Protein AF-A0A1G8DLW3-F1 (afdb_monomer)

Foldseek 3Di:
DDPPPPPDPDDQDPVRVVVVLVQQLVAWDWFFKQFPPRDTDIDTDRSCQQQAQAAPPPRDRQDPDPQQWDFGTHTPPRGTGIHGPVVVVVVD

Organism: NCBI:txid200378

Secondary structure (DSSP, 8-state):
-------------HHHHHHHHHHHHH-EEEEEEEETTS-EEEEEEEHHHHTTSSBTTT-----S-TTTEEEEEEETTTEEEEEEHHHHHTT-

Solvent-accessible surface area (backbone atoms only — not comparable to full-atom values): 545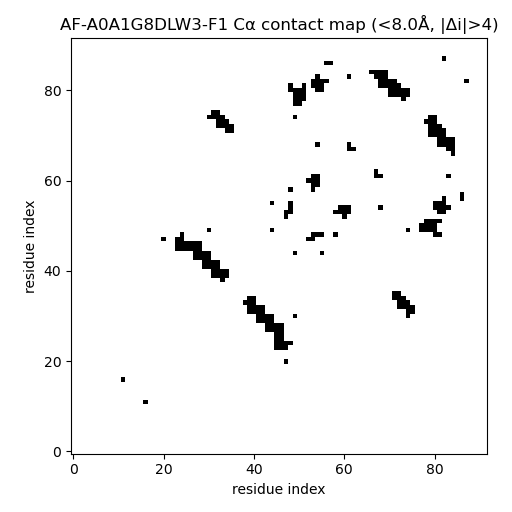7 Å² total; per-residue (Å²): 135,87,82,79,79,78,80,73,83,70,80,76,48,73,66,56,54,50,52,54,50,53,52,26,61,68,43,68,49,83,43,63,31,36,32,83,87,74,49,79,44,80,44,82,36,30,47,26,25,48,63,43,57,16,20,70,81,78,64,42,69,64,67,96,46,79,81,44,43,42,78,54,29,37,28,87,99,65,37,45,28,24,36,33,48,76,70,53,64,73,75,110

Nearest PDB structures (foldseek):
  3jc2-assembly1_1  TM=3.299E-01  e=1.208E+00  Canis lupus familiaris

Radius of gyration: 17.31 Å; Cα contacts (8 Å, |Δi|>4): 134; chains: 1; bounding box: 32×56×46 Å

Mean predicted aligned error: 8.84 Å

Sequence (92 aa):
MHRVSARTWGASSRQDRFASLVDRMQAVDTYTVMVDGGELVTLELTQAQAEGFECLTCKRLCGNGLSAFKPVGFIPNTGMVFRCVGCLAVAA

pLDDT: mean 82.07, std 16.07, range [37.94, 96.5]

Structure (mmCIF, N/CA/C/O backbone):
data_AF-A0A1G8DLW3-F1
#
_entry.id   AF-A0A1G8DLW3-F1
#
loop_
_atom_site.group_PDB
_atom_site.id
_atom_site.type_symbol
_atom_site.label_atom_id
_atom_site.label_alt_id
_atom_site.label_comp_id
_atom_site.label_asym_id
_atom_site.label_entity_id
_atom_site.label_seq_id
_atom_site.pdbx_PDB_ins_code
_atom_site.Cartn_x
_atom_site.Cartn_y
_atom_site.Cartn_z
_atom_site.occupancy
_atom_site.B_iso_or_equiv
_atom_site.auth_seq_id
_atom_site.auth_comp_id
_atom_site.auth_asym_id
_atom_site.auth_atom_id
_atom_site.pdbx_PDB_model_num
ATOM 1 N N . MET A 1 1 ? 7.322 37.639 -34.715 1.00 39.72 1 MET A N 1
ATOM 2 C CA . MET A 1 1 ? 7.668 36.203 -34.831 1.00 39.72 1 MET A CA 1
ATOM 3 C C . MET A 1 1 ? 7.543 35.567 -33.450 1.00 39.72 1 MET A C 1
ATOM 5 O O . MET A 1 1 ? 8.442 35.719 -32.634 1.00 39.72 1 MET A O 1
ATOM 9 N N . HIS A 1 2 ? 6.400 34.948 -33.144 1.00 37.94 2 HIS A N 1
ATOM 10 C CA . HIS A 1 2 ? 6.161 34.306 -31.847 1.00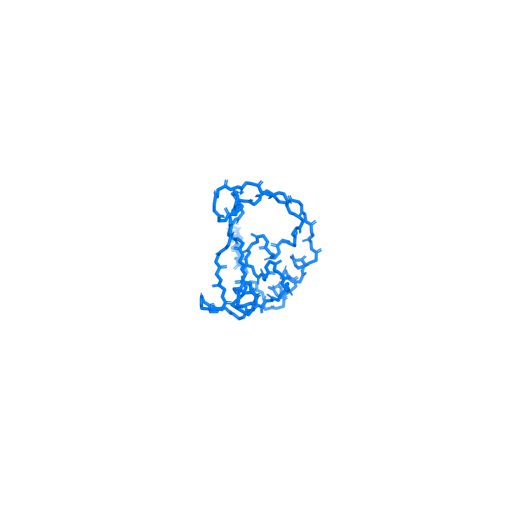 37.94 2 HIS A CA 1
ATOM 11 C C . HIS A 1 2 ? 6.790 32.909 -31.841 1.00 37.94 2 HIS A C 1
ATOM 13 O O . HIS A 1 2 ? 6.371 32.038 -32.599 1.00 37.94 2 HIS A O 1
ATOM 19 N N . ARG A 1 3 ? 7.813 32.692 -31.006 1.00 47.44 3 ARG A N 1
ATOM 20 C CA . ARG A 1 3 ? 8.351 31.352 -30.746 1.00 47.44 3 ARG A CA 1
ATOM 21 C C . ARG A 1 3 ? 7.375 30.614 -29.834 1.00 47.44 3 ARG A C 1
ATOM 23 O O . ARG A 1 3 ? 7.330 30.864 -28.634 1.00 47.44 3 ARG A O 1
ATOM 30 N N . VAL A 1 4 ? 6.584 29.721 -30.419 1.00 51.47 4 VAL A N 1
ATOM 31 C CA . VAL A 1 4 ? 5.806 28.727 -29.677 1.00 51.47 4 VAL A CA 1
ATOM 32 C C . VAL A 1 4 ? 6.811 27.740 -29.087 1.00 51.47 4 VAL A C 1
ATOM 34 O O . VAL A 1 4 ? 7.405 26.944 -29.809 1.00 51.47 4 VAL A O 1
ATOM 37 N N . SER A 1 5 ? 7.062 27.843 -27.781 1.00 50.53 5 SER A N 1
ATOM 38 C CA . SER A 1 5 ? 7.903 26.885 -27.064 1.00 50.53 5 SER A CA 1
ATOM 39 C C . SER A 1 5 ? 7.109 25.588 -26.926 1.00 50.53 5 SER A C 1
ATOM 41 O O . SER A 1 5 ? 6.191 25.492 -26.108 1.00 50.53 5 SER A O 1
ATOM 43 N N . ALA A 1 6 ? 7.402 24.618 -27.792 1.00 53.00 6 ALA A N 1
ATOM 44 C CA . ALA A 1 6 ? 6.827 23.286 -27.720 1.00 53.00 6 ALA A CA 1
ATOM 45 C C . ALA A 1 6 ? 7.283 22.648 -26.402 1.00 53.00 6 ALA A C 1
ATOM 47 O O . ALA A 1 6 ? 8.446 22.278 -26.253 1.00 53.00 6 ALA A O 1
ATOM 48 N N . ARG A 1 7 ? 6.379 22.553 -25.419 1.00 48.44 7 ARG A N 1
ATOM 49 C CA . ARG A 1 7 ? 6.622 21.760 -24.211 1.00 48.44 7 ARG A CA 1
ATOM 50 C C . ARG A 1 7 ? 6.665 20.302 -24.646 1.00 48.44 7 ARG A C 1
ATOM 52 O O . ARG A 1 7 ? 5.627 19.673 -24.833 1.00 48.44 7 ARG A O 1
ATOM 59 N N . THR A 1 8 ? 7.864 19.778 -24.852 1.00 54.06 8 THR A N 1
ATOM 60 C CA . THR A 1 8 ? 8.088 18.341 -24.938 1.00 54.06 8 THR A CA 1
ATOM 61 C C . THR A 1 8 ? 7.719 17.755 -23.582 1.00 54.06 8 THR A C 1
ATOM 63 O O . THR A 1 8 ? 8.439 17.945 -22.602 1.00 54.06 8 THR A O 1
ATOM 66 N N . TRP A 1 9 ? 6.575 17.080 -23.511 1.00 52.34 9 TRP A N 1
ATOM 67 C CA . TRP A 1 9 ? 6.241 16.201 -22.398 1.00 52.34 9 TRP A CA 1
ATOM 68 C C . TRP A 1 9 ? 7.241 15.044 -22.455 1.00 52.34 9 TRP A C 1
ATOM 70 O O . TRP A 1 9 ? 7.089 14.113 -23.242 1.00 52.34 9 TRP A O 1
ATOM 80 N N . GLY A 1 10 ? 8.351 15.191 -21.732 1.00 53.19 10 GLY A N 1
ATOM 81 C CA . GLY A 1 10 ? 9.454 14.241 -21.750 1.00 53.19 10 GLY A CA 1
ATOM 82 C C . GLY A 1 10 ? 8.984 12.884 -21.246 1.00 53.19 10 GLY A C 1
ATOM 83 O O . GLY A 1 10 ? 8.458 12.773 -20.139 1.00 53.19 10 GLY A O 1
ATOM 84 N N . ALA A 1 11 ? 9.175 11.842 -22.052 1.00 64.62 11 ALA A N 1
ATOM 85 C CA . ALA A 1 11 ? 9.067 10.480 -21.565 1.00 64.62 11 ALA A CA 1
ATOM 86 C C . ALA A 1 11 ? 10.092 10.296 -20.432 1.00 64.62 11 ALA A C 1
ATOM 88 O O . ALA A 1 11 ? 11.294 10.375 -20.670 1.00 64.62 11 ALA A O 1
ATOM 89 N N . SER A 1 12 ? 9.612 10.082 -19.204 1.00 74.75 12 SER A N 1
ATOM 90 C CA . SER A 1 12 ? 10.462 9.783 -18.045 1.00 74.75 12 SER A CA 1
ATOM 91 C C . SER A 1 12 ? 11.341 8.566 -18.344 1.00 74.75 12 SER A C 1
ATOM 93 O O . SER A 1 12 ? 10.826 7.534 -18.807 1.00 74.75 12 SER A O 1
ATOM 95 N N . SER A 1 13 ? 12.651 8.701 -18.111 1.00 87.75 13 SER A N 1
ATOM 96 C CA . SER A 1 13 ? 13.617 7.635 -18.363 1.00 87.75 13 SER A CA 1
ATOM 97 C C . SER A 1 13 ? 13.386 6.456 -17.414 1.00 87.75 13 SER A C 1
ATOM 99 O O . SER A 1 13 ? 12.729 6.570 -16.377 1.00 87.75 13 SER A O 1
ATOM 101 N N . ARG A 1 14 ? 13.934 5.282 -17.748 1.00 86.12 14 ARG A N 1
ATOM 102 C CA . ARG A 1 14 ? 13.857 4.117 -16.853 1.00 86.12 14 ARG A CA 1
ATOM 103 C C . ARG A 1 14 ? 14.513 4.408 -15.499 1.00 86.12 14 ARG A C 1
ATOM 105 O O . ARG A 1 14 ? 13.996 3.943 -14.487 1.00 86.12 14 ARG A O 1
ATOM 112 N N . GLN A 1 15 ? 15.617 5.158 -15.489 1.00 87.50 15 GLN A N 1
ATOM 113 C CA . GLN A 1 15 ? 16.285 5.581 -14.261 1.00 87.50 15 GLN A CA 1
ATOM 114 C C . GLN A 1 15 ? 15.368 6.457 -13.402 1.00 87.50 15 GLN A C 1
ATOM 116 O O . GLN A 1 15 ? 15.230 6.178 -12.217 1.00 87.50 15 GLN A O 1
ATOM 121 N N . ASP A 1 16 ? 14.677 7.434 -13.996 1.00 88.38 16 ASP A N 1
ATOM 122 C CA . ASP A 1 16 ? 13.780 8.334 -13.254 1.00 88.38 16 ASP A CA 1
ATOM 123 C C . ASP A 1 16 ? 12.600 7.576 -12.634 1.00 88.38 16 ASP A C 1
ATOM 125 O O . ASP A 1 16 ? 12.235 7.808 -11.484 1.00 88.38 16 ASP A O 1
ATOM 129 N N . ARG A 1 17 ? 12.019 6.623 -13.376 1.00 86.38 17 ARG A N 1
ATOM 130 C CA . ARG A 1 17 ? 10.934 5.768 -12.863 1.00 86.38 17 ARG A CA 1
ATOM 131 C C . ARG A 1 17 ? 11.398 4.910 -11.696 1.00 86.38 17 ARG A C 1
ATOM 133 O O . ARG A 1 17 ? 10.655 4.720 -10.740 1.00 86.38 17 ARG A O 1
ATOM 140 N N . PHE A 1 18 ? 12.613 4.376 -11.791 1.00 86.38 18 PHE A N 1
ATOM 141 C CA . PHE A 1 18 ? 13.191 3.569 -10.728 1.00 86.38 18 PHE A CA 1
ATOM 142 C C . PHE A 1 18 ? 13.489 4.414 -9.487 1.00 86.38 18 PHE A C 1
ATOM 144 O O . PHE A 1 18 ? 13.100 4.019 -8.395 1.00 86.38 18 PHE A O 1
ATOM 151 N N . ALA A 1 19 ? 14.097 5.592 -9.655 1.00 90.31 19 ALA A N 1
ATOM 152 C CA . ALA A 1 19 ? 14.337 6.530 -8.560 1.00 90.31 19 ALA A CA 1
ATOM 153 C C . ALA A 1 19 ? 13.024 6.933 -7.872 1.00 90.31 19 ALA A C 1
ATOM 155 O O . ALA A 1 19 ? 12.908 6.814 -6.659 1.00 90.31 19 ALA A O 1
ATOM 156 N N . SER A 1 20 ? 11.993 7.279 -8.651 1.00 88.25 20 SER A N 1
ATOM 157 C CA . SER A 1 20 ? 10.673 7.609 -8.105 1.00 88.25 20 SER A CA 1
ATOM 158 C C . SER A 1 20 ? 10.036 6.450 -7.331 1.00 88.25 20 SER A C 1
ATOM 160 O O . SER A 1 20 ? 9.397 6.684 -6.308 1.00 88.25 20 SER A O 1
ATOM 162 N N . LEU A 1 21 ? 10.201 5.202 -7.784 1.00 87.69 21 LEU A N 1
ATOM 163 C CA . LEU A 1 21 ? 9.718 4.037 -7.041 1.00 87.69 21 LEU A CA 1
ATOM 164 C C . LEU A 1 21 ? 10.476 3.857 -5.722 1.00 87.69 21 LEU A C 1
ATOM 166 O O . LEU A 1 21 ? 9.848 3.599 -4.701 1.00 87.69 21 LEU A O 1
ATOM 170 N N . VAL A 1 22 ? 11.801 4.021 -5.732 1.00 90.69 22 VAL A N 1
ATOM 171 C CA . VAL A 1 22 ? 12.627 3.935 -4.520 1.00 90.69 22 VAL A CA 1
ATOM 172 C C . VAL A 1 22 ? 12.211 4.995 -3.500 1.00 90.69 22 VAL A C 1
ATOM 174 O O . VAL A 1 22 ? 12.026 4.651 -2.334 1.00 90.69 22 VAL A O 1
ATOM 177 N N . ASP A 1 23 ? 11.979 6.237 -3.929 1.00 93.06 23 ASP A N 1
ATOM 178 C CA . ASP A 1 23 ? 11.498 7.307 -3.045 1.00 93.06 23 ASP A CA 1
ATOM 179 C C . ASP A 1 23 ? 10.156 6.931 -2.392 1.00 93.06 23 ASP A C 1
ATOM 181 O O . ASP A 1 23 ? 9.987 7.055 -1.179 1.00 93.06 23 ASP A O 1
ATOM 185 N N . ARG A 1 24 ? 9.217 6.375 -3.171 1.00 90.94 24 ARG A N 1
ATOM 186 C CA . ARG A 1 24 ? 7.904 5.920 -2.672 1.00 90.94 24 ARG A CA 1
ATOM 187 C C . ARG A 1 24 ? 7.994 4.750 -1.691 1.00 90.94 24 ARG A C 1
ATOM 189 O O . ARG A 1 24 ? 7.136 4.622 -0.823 1.00 90.94 24 ARG A O 1
ATOM 196 N N . MET A 1 25 ? 8.998 3.884 -1.826 1.00 91.12 25 MET A N 1
ATOM 197 C CA . MET A 1 25 ? 9.239 2.783 -0.883 1.00 91.12 25 MET A CA 1
ATOM 198 C C . MET A 1 25 ? 9.813 3.277 0.455 1.00 91.12 25 MET A C 1
ATOM 200 O O . MET A 1 25 ? 9.720 2.573 1.458 1.00 91.12 25 MET A O 1
ATOM 204 N N . GLN A 1 26 ? 10.420 4.467 0.483 1.00 91.75 26 GLN A N 1
ATOM 205 C CA . GLN A 1 26 ? 11.022 5.058 1.684 1.00 91.75 26 GLN A CA 1
ATOM 206 C C . GLN A 1 26 ? 10.094 6.051 2.394 1.00 91.75 26 GLN A C 1
ATOM 208 O O . GLN A 1 26 ? 10.176 6.187 3.613 1.00 91.75 26 GLN A O 1
ATOM 213 N N . ALA A 1 27 ? 9.217 6.734 1.656 1.00 93.62 27 ALA A N 1
ATOM 214 C CA . ALA A 1 27 ? 8.232 7.649 2.219 1.00 93.62 27 ALA A CA 1
ATOM 215 C C . ALA A 1 27 ? 7.152 6.874 2.987 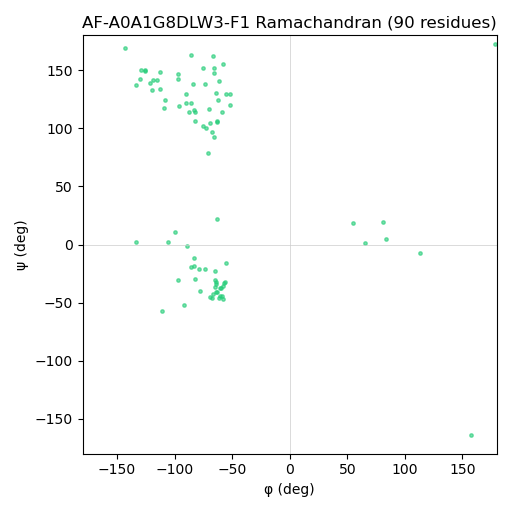1.00 93.62 27 ALA A C 1
ATOM 217 O O . ALA A 1 27 ? 6.419 6.097 2.379 1.00 93.62 27 ALA A O 1
ATOM 218 N N . VAL A 1 28 ? 7.053 7.087 4.304 1.00 94.81 28 VAL A N 1
ATOM 219 C CA . VAL A 1 28 ? 6.048 6.468 5.185 1.00 94.81 28 VAL A CA 1
ATOM 220 C C . VAL A 1 28 ? 5.098 7.540 5.706 1.00 94.81 28 VAL A C 1
ATOM 222 O O . VAL A 1 28 ? 5.554 8.588 6.158 1.00 94.81 28 VAL A O 1
ATOM 225 N N . ASP A 1 29 ? 3.798 7.263 5.656 1.00 96.00 29 ASP A N 1
ATOM 226 C CA . ASP A 1 29 ? 2.752 8.140 6.185 1.00 96.00 29 ASP A CA 1
ATOM 227 C C . ASP A 1 29 ? 1.617 7.311 6.815 1.00 96.00 29 ASP A C 1
ATOM 229 O O . ASP A 1 29 ? 1.559 6.083 6.687 1.00 96.00 29 ASP A O 1
ATOM 233 N N . THR A 1 30 ? 0.718 7.987 7.523 1.00 96.50 30 THR A N 1
ATOM 234 C CA . THR A 1 30 ? -0.460 7.398 8.154 1.00 96.50 30 THR A CA 1
ATOM 235 C C . THR A 1 30 ? -1.650 7.430 7.201 1.00 96.50 30 THR A C 1
ATOM 237 O O . THR A 1 30 ? -2.110 8.493 6.790 1.00 96.50 30 THR A O 1
ATOM 240 N N . TYR A 1 31 ? -2.213 6.260 6.909 1.00 95.38 31 TYR A N 1
ATOM 241 C CA . TYR A 1 31 ? -3.371 6.109 6.032 1.00 95.38 31 TYR A CA 1
ATOM 242 C C . TYR A 1 31 ? -4.550 5.488 6.774 1.00 95.38 31 TYR A C 1
ATOM 244 O O . TYR A 1 31 ? -4.393 4.557 7.561 1.00 95.38 31 TYR A O 1
ATOM 252 N N . THR A 1 32 ? -5.756 5.973 6.477 1.00 95.81 32 THR A N 1
ATOM 253 C CA . THR A 1 32 ? -6.996 5.283 6.851 1.00 95.81 32 THR A CA 1
ATOM 254 C C . THR A 1 32 ? -7.357 4.298 5.746 1.00 95.81 32 THR A C 1
ATOM 256 O O . THR A 1 32 ? -7.658 4.701 4.622 1.00 95.81 32 THR A O 1
ATOM 259 N N . VAL A 1 33 ? -7.317 3.009 6.066 1.00 95.31 33 VAL A N 1
ATOM 260 C CA . VAL A 1 33 ? -7.588 1.913 5.137 1.00 95.31 33 VAL A CA 1
ATOM 261 C C . VAL A 1 33 ? -8.928 1.286 5.484 1.00 95.31 33 VAL A C 1
ATOM 263 O O . VAL A 1 33 ? -9.130 0.822 6.602 1.00 95.31 33 VAL A O 1
ATOM 266 N N . MET A 1 34 ? -9.834 1.230 4.514 1.00 95.12 34 MET A N 1
ATOM 267 C CA . MET A 1 34 ? -11.029 0.401 4.600 1.00 95.12 34 MET A CA 1
ATOM 268 C C . MET A 1 34 ? -10.662 -1.026 4.205 1.00 95.12 34 MET A C 1
ATOM 270 O O . MET A 1 34 ? -10.406 -1.282 3.029 1.00 95.12 34 MET A O 1
ATOM 274 N N . VAL A 1 35 ? -10.585 -1.931 5.176 1.00 89.75 35 VAL A N 1
ATOM 275 C CA . VAL A 1 35 ? -10.248 -3.345 4.946 1.00 89.75 35 VAL A CA 1
ATOM 276 C C . VAL A 1 35 ? -11.491 -4.161 4.588 1.00 89.75 35 VAL A C 1
ATOM 278 O O . VAL A 1 35 ? -12.628 -3.720 4.794 1.00 89.75 35 VAL A O 1
ATOM 281 N N . ASP A 1 36 ? -11.281 -5.353 4.030 1.00 79.50 36 ASP A N 1
ATOM 282 C CA . ASP A 1 36 ? -12.363 -6.288 3.713 1.00 79.50 36 ASP A CA 1
ATOM 283 C C . ASP A 1 36 ? -13.256 -6.519 4.948 1.00 79.50 36 ASP A C 1
ATOM 285 O O . ASP A 1 36 ? -12.787 -6.956 5.997 1.00 79.50 36 ASP A O 1
ATOM 289 N N . GLY A 1 37 ? -14.547 -6.190 4.831 1.00 76.38 37 GLY A N 1
ATOM 290 C CA . GLY A 1 37 ? -15.495 -6.160 5.956 1.00 76.38 37 GLY A CA 1
ATOM 291 C C . GLY A 1 37 ? -16.006 -4.761 6.321 1.00 76.38 37 GLY A C 1
ATOM 292 O O . GLY A 1 37 ? -16.946 -4.649 7.102 1.00 76.38 37 GLY A O 1
ATOM 293 N N . GLY A 1 38 ? -15.450 -3.704 5.716 1.00 84.12 38 GLY A N 1
ATOM 294 C CA . GLY A 1 38 ? -15.925 -2.322 5.867 1.00 84.12 38 GLY A CA 1
ATOM 295 C C . GLY A 1 38 ? -15.395 -1.600 7.109 1.00 84.12 38 GLY A C 1
ATOM 296 O O . GLY A 1 38 ? -15.784 -0.464 7.369 1.00 84.12 38 GLY A O 1
ATOM 297 N N . GLU A 1 39 ? -14.502 -2.238 7.864 1.00 91.44 39 GLU A N 1
ATOM 298 C CA . GLU A 1 39 ? -13.812 -1.622 8.993 1.00 91.44 39 GLU A CA 1
ATOM 299 C C . GLU A 1 39 ? -12.752 -0.627 8.500 1.00 91.44 39 GLU A C 1
ATOM 301 O O . GLU A 1 39 ? -12.021 -0.897 7.544 1.00 91.44 39 GLU A O 1
ATOM 306 N N . LEU A 1 40 ? -12.666 0.529 9.162 1.00 93.62 40 LEU A N 1
ATOM 307 C CA . LEU A 1 40 ? -11.621 1.520 8.923 1.00 93.62 40 LEU A 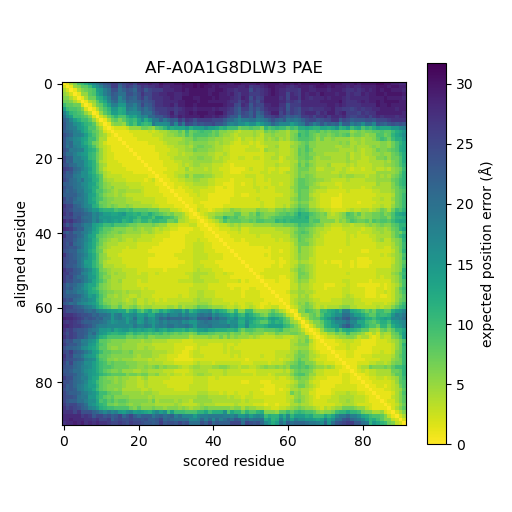CA 1
ATOM 308 C C . LEU A 1 40 ? -10.493 1.321 9.933 1.00 93.62 40 LEU A C 1
ATOM 310 O O . LEU A 1 40 ? -10.699 1.471 11.136 1.00 93.62 40 LEU A O 1
ATOM 314 N N . VAL A 1 41 ? -9.294 1.037 9.432 1.00 94.06 41 VAL A N 1
ATOM 315 C CA . VAL A 1 41 ? -8.090 0.833 10.239 1.00 94.06 41 VAL A CA 1
ATOM 316 C C . VAL A 1 41 ? -7.041 1.866 9.850 1.00 94.06 41 VAL A C 1
ATOM 318 O O . VAL A 1 41 ? -6.763 2.078 8.669 1.00 94.06 41 VAL A O 1
ATOM 321 N N . THR A 1 42 ? -6.435 2.501 10.847 1.00 95.19 42 THR A N 1
ATOM 322 C CA . THR A 1 42 ? -5.313 3.422 10.641 1.00 95.19 42 THR A CA 1
ATOM 323 C C . THR A 1 42 ? -4.006 2.638 10.610 1.00 95.19 42 THR A C 1
ATOM 325 O O . THR A 1 42 ? -3.688 1.942 11.574 1.00 95.19 42 THR A O 1
ATOM 328 N N . LEU A 1 43 ? -3.248 2.745 9.518 1.00 94.88 43 LEU A N 1
ATOM 329 C CA . LEU A 1 43 ? -1.989 2.027 9.308 1.00 94.88 43 LEU A CA 1
ATOM 330 C C . LEU A 1 43 ? -0.876 2.985 8.873 1.00 94.88 43 LEU A C 1
ATOM 332 O O . LEU A 1 43 ? -1.109 3.888 8.071 1.00 94.88 43 LEU A O 1
ATOM 336 N N . GLU A 1 44 ? 0.345 2.744 9.349 1.00 96.31 44 GLU A N 1
ATOM 337 C CA . GLU A 1 44 ? 1.553 3.362 8.796 1.00 96.31 44 GLU A CA 1
ATOM 338 C C . GLU A 1 44 ? 2.017 2.561 7.577 1.00 96.31 44 GLU A C 1
ATOM 340 O O . GLU A 1 44 ? 2.381 1.387 7.695 1.00 96.31 44 GLU A O 1
ATOM 345 N N . LEU A 1 45 ? 1.989 3.186 6.401 1.00 96.06 45 LEU A N 1
ATOM 346 C CA . LEU A 1 45 ? 2.302 2.542 5.127 1.00 96.06 45 LEU A CA 1
ATOM 347 C C . LEU A 1 45 ? 3.381 3.318 4.391 1.00 96.06 45 LEU A C 1
ATOM 349 O O . LEU A 1 45 ? 3.437 4.545 4.470 1.00 96.06 45 LEU A O 1
ATOM 353 N N . THR A 1 46 ? 4.195 2.610 3.609 1.00 95.75 46 THR A N 1
ATOM 354 C CA . THR A 1 46 ? 4.963 3.286 2.562 1.00 95.75 46 THR A CA 1
ATOM 355 C C . THR A 1 46 ? 3.996 3.849 1.515 1.00 95.75 46 THR A C 1
ATOM 357 O O . THR A 1 46 ? 2.923 3.283 1.270 1.00 95.75 46 THR A O 1
ATOM 360 N N . GLN A 1 47 ? 4.379 4.923 0.829 1.00 94.31 47 GLN A N 1
ATOM 361 C CA . GLN A 1 47 ? 3.603 5.430 -0.301 1.00 94.31 47 GLN A CA 1
ATOM 362 C C . GLN A 1 47 ? 3.446 4.345 -1.383 1.00 94.31 47 GLN A C 1
ATOM 364 O O . GLN A 1 47 ? 2.381 4.205 -1.980 1.00 94.31 47 GLN A O 1
ATOM 369 N N . ALA A 1 48 ? 4.470 3.510 -1.587 1.00 92.38 48 ALA A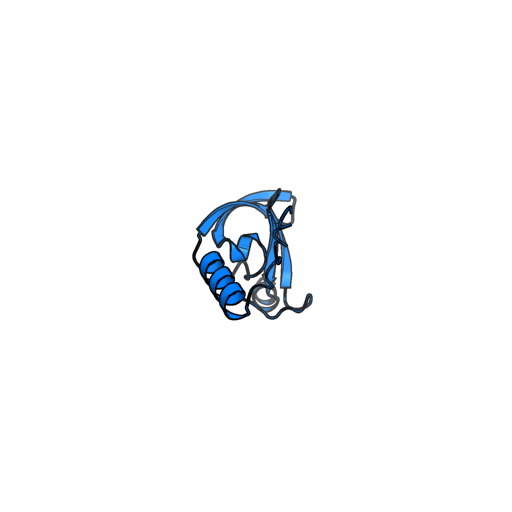 N 1
ATOM 370 C CA . ALA A 1 48 ? 4.403 2.374 -2.502 1.00 92.38 48 ALA A CA 1
ATOM 371 C C . ALA A 1 48 ? 3.371 1.305 -2.078 1.00 92.38 48 ALA A C 1
ATOM 373 O O . ALA A 1 48 ? 2.725 0.716 -2.944 1.00 92.38 48 ALA A O 1
ATOM 374 N N . GLN A 1 49 ? 3.160 1.065 -0.780 1.00 93.50 49 GLN A N 1
ATOM 375 C CA . GLN A 1 49 ? 2.080 0.202 -0.287 1.00 93.50 49 GLN A CA 1
ATOM 376 C C . GLN A 1 49 ? 0.704 0.838 -0.511 1.00 93.50 49 GLN A C 1
ATOM 378 O O . GLN A 1 49 ? -0.202 0.160 -0.997 1.00 93.50 49 GLN A O 1
ATOM 383 N N . ALA A 1 50 ? 0.552 2.128 -0.194 1.00 93.44 50 ALA A N 1
ATOM 384 C CA . ALA A 1 50 ? -0.710 2.858 -0.341 1.00 93.44 50 ALA A CA 1
ATOM 385 C C . ALA A 1 50 ? -1.169 2.973 -1.808 1.00 93.44 50 ALA A C 1
ATOM 387 O O . ALA A 1 50 ? -2.363 2.944 -2.099 1.00 93.44 50 ALA A O 1
ATOM 388 N N . GLU A 1 51 ? -0.217 3.055 -2.739 1.00 90.19 51 GLU A N 1
ATOM 389 C CA . GLU A 1 51 ? -0.463 3.094 -4.185 1.00 90.19 51 GLU A CA 1
ATOM 390 C C . GLU A 1 51 ? -0.521 1.695 -4.834 1.00 90.19 51 GLU A C 1
ATOM 392 O O . GLU A 1 51 ? -0.748 1.573 -6.038 1.00 90.19 51 GLU A O 1
ATOM 397 N N . GLY A 1 52 ? -0.324 0.632 -4.049 1.00 88.75 52 GLY A N 1
ATOM 398 C CA . GLY A 1 52 ? -0.482 -0.752 -4.492 1.00 88.75 52 GLY A CA 1
ATOM 399 C C . GLY A 1 52 ? 0.692 -1.351 -5.270 1.00 88.75 52 GLY A C 1
ATOM 400 O O . GLY A 1 52 ? 0.525 -2.364 -5.947 1.00 88.75 52 GLY A O 1
ATOM 401 N N . PHE A 1 53 ? 1.885 -0.764 -5.167 1.00 87.44 53 PHE A N 1
ATOM 402 C CA . PHE A 1 53 ? 3.118 -1.316 -5.736 1.00 87.44 53 PHE A CA 1
ATOM 403 C C . PHE A 1 53 ? 3.758 -2.384 -4.838 1.00 87.44 53 PHE A C 1
ATOM 405 O O . PHE A 1 53 ? 4.401 -3.308 -5.337 1.00 87.44 53 PHE A O 1
ATOM 412 N N . GLU A 1 54 ? 3.574 -2.282 -3.520 1.00 90.75 54 GLU A N 1
ATOM 413 C CA . GLU A 1 54 ? 4.148 -3.197 -2.530 1.00 90.75 54 GLU A CA 1
ATOM 414 C C . GLU A 1 54 ? 3.089 -4.040 -1.816 1.00 90.75 54 GLU A C 1
ATOM 416 O O . GLU A 1 54 ? 1.972 -3.606 -1.540 1.00 90.75 54 GLU A O 1
ATOM 421 N N . CYS A 1 55 ? 3.476 -5.259 -1.435 1.00 92.19 55 CYS A N 1
ATOM 422 C CA . CYS A 1 55 ? 2.672 -6.081 -0.539 1.00 92.19 55 CYS A CA 1
ATOM 423 C C . CYS A 1 55 ? 2.542 -5.422 0.844 1.00 92.19 55 CYS A C 1
ATOM 425 O O . CYS A 1 55 ? 3.544 -5.111 1.493 1.00 92.19 55 CYS A O 1
ATOM 427 N N . LEU A 1 56 ? 1.311 -5.333 1.348 1.00 92.56 56 LEU A N 1
ATOM 428 C CA . LEU A 1 56 ? 0.989 -4.810 2.676 1.00 92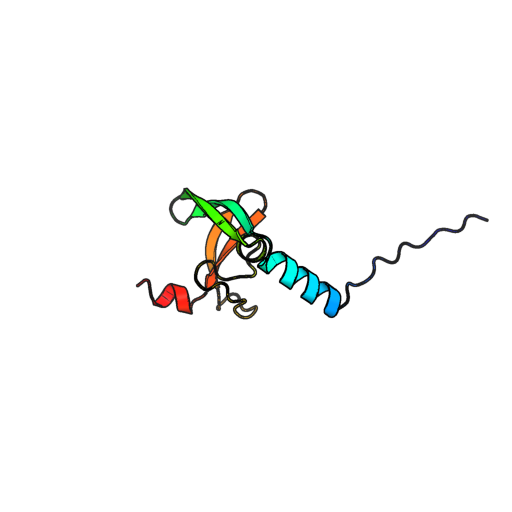.56 56 LEU A CA 1
ATOM 429 C C . LEU A 1 56 ? 1.731 -5.549 3.806 1.00 92.56 56 LEU A C 1
ATOM 431 O O . LEU A 1 56 ? 2.093 -4.944 4.807 1.00 92.56 56 LEU A O 1
ATOM 435 N N . THR A 1 57 ? 1.997 -6.850 3.642 1.00 91.62 57 THR A N 1
ATOM 436 C CA . THR A 1 57 ? 2.634 -7.685 4.677 1.00 91.62 57 THR A CA 1
ATOM 437 C C . THR A 1 57 ? 4.157 -7.748 4.551 1.00 91.62 57 THR A C 1
ATOM 439 O O . THR A 1 57 ? 4.864 -7.532 5.527 1.00 91.62 57 THR A O 1
ATOM 442 N N . CYS A 1 58 ? 4.688 -8.085 3.371 1.00 91.56 58 CYS A N 1
ATOM 443 C CA . CYS A 1 58 ? 6.119 -8.381 3.208 1.00 91.56 58 CYS A CA 1
ATOM 444 C C . CYS A 1 58 ? 6.923 -7.281 2.506 1.00 91.56 58 CYS A C 1
ATOM 446 O O . CYS A 1 58 ? 8.111 -7.487 2.262 1.00 91.56 58 CYS A O 1
ATOM 448 N N . LYS A 1 59 ? 6.286 -6.155 2.143 1.00 90.69 59 LYS A N 1
ATOM 449 C CA . LYS A 1 59 ? 6.899 -5.004 1.449 1.00 90.69 59 LYS A CA 1
ATOM 450 C C . LYS A 1 59 ? 7.617 -5.353 0.140 1.00 90.69 59 LYS A C 1
ATOM 452 O O . LYS A 1 59 ? 8.448 -4.609 -0.357 1.00 90.69 59 LYS A O 1
ATOM 457 N N . ARG A 1 60 ? 7.327 -6.518 -0.446 1.00 88.88 60 ARG A N 1
ATOM 458 C CA . ARG A 1 60 ? 7.901 -6.906 -1.737 1.00 88.88 60 ARG A CA 1
ATOM 459 C C . ARG A 1 60 ? 7.091 -6.298 -2.871 1.00 88.88 60 ARG A C 1
ATOM 461 O O . ARG A 1 60 ? 5.862 -6.399 -2.876 1.00 88.88 60 ARG A O 1
ATOM 468 N N . LEU A 1 61 ? 7.810 -5.800 -3.872 1.00 83.94 61 LEU A N 1
ATOM 469 C CA . LEU A 1 61 ? 7.318 -5.583 -5.228 1.00 83.94 61 LEU A CA 1
ATOM 470 C C . LEU A 1 61 ? 7.122 -6.962 -5.883 1.00 83.94 61 LEU A C 1
ATOM 472 O O . LEU A 1 61 ? 8.004 -7.469 -6.580 1.00 83.94 61 LEU A O 1
ATOM 476 N N . CYS A 1 62 ? 6.031 -7.661 -5.565 1.00 66.00 62 CYS A N 1
ATOM 477 C CA . CYS A 1 62 ? 5.725 -8.906 -6.271 1.00 66.00 62 CYS A CA 1
ATOM 478 C C . CYS A 1 62 ? 5.417 -8.573 -7.746 1.00 66.00 62 CYS A C 1
ATOM 480 O O . CYS A 1 62 ? 4.981 -7.473 -8.060 1.00 66.00 62 CYS A O 1
ATOM 482 N N . GLY A 1 63 ? 5.749 -9.462 -8.683 1.00 59.38 63 GLY A N 1
ATOM 483 C CA . GLY A 1 63 ? 5.683 -9.140 -10.114 1.00 59.38 63 GLY A CA 1
ATOM 484 C C . GLY A 1 63 ? 4.290 -8.695 -10.586 1.00 59.38 63 GLY A C 1
ATOM 485 O O . GLY A 1 63 ? 3.280 -9.085 -10.007 1.00 59.38 63 GLY A O 1
ATOM 486 N N . ASN A 1 64 ? 4.258 -7.923 -11.678 1.00 53.25 64 ASN A N 1
ATOM 487 C CA . ASN A 1 64 ? 3.107 -7.190 -12.244 1.00 53.25 64 ASN A CA 1
ATOM 488 C C . ASN A 1 64 ? 1.915 -8.049 -12.748 1.00 53.25 64 ASN A C 1
ATOM 490 O O . ASN A 1 64 ? 1.153 -7.605 -13.605 1.00 53.25 64 ASN A O 1
ATOM 494 N N . GLY A 1 65 ? 1.749 -9.289 -12.288 1.00 57.72 65 GLY A N 1
ATOM 495 C CA . GLY A 1 65 ? 0.599 -10.124 -12.626 1.00 57.72 65 GLY A CA 1
ATOM 496 C C . GLY A 1 65 ? -0.538 -9.932 -11.624 1.00 57.72 65 GLY A C 1
ATOM 497 O O . GLY A 1 65 ? -0.332 -10.106 -10.427 1.00 57.72 65 GLY A O 1
ATOM 498 N N . LEU A 1 66 ? -1.760 -9.679 -12.107 1.00 58.09 66 LEU A N 1
ATOM 499 C CA . LEU A 1 66 ? -2.992 -9.639 -11.291 1.00 58.09 66 LEU A CA 1
ATOM 500 C C . LEU A 1 66 ? -3.237 -10.932 -10.482 1.00 58.09 66 LEU A C 1
ATOM 502 O O . LEU A 1 66 ? -4.046 -10.951 -9.561 1.00 58.09 66 LEU A O 1
ATOM 506 N N . SER A 1 67 ? -2.551 -12.026 -10.820 1.00 70.25 67 SER A N 1
ATOM 507 C CA . SER A 1 67 ? -2.569 -13.285 -10.073 1.00 70.25 67 SER A CA 1
ATOM 508 C C . SER A 1 67 ? -1.608 -13.318 -8.882 1.00 70.25 67 SER A C 1
ATOM 510 O O . SER A 1 67 ? -1.790 -14.156 -8.005 1.00 70.25 67 SER A O 1
ATOM 512 N N . ALA A 1 68 ? -0.603 -12.437 -8.823 1.00 78.50 68 ALA A N 1
ATOM 513 C CA . ALA A 1 68 ? 0.395 -12.406 -7.753 1.00 78.50 68 ALA A CA 1
ATOM 514 C C . ALA A 1 68 ? -0.065 -11.600 -6.529 1.00 78.50 68 ALA A C 1
ATOM 516 O O . ALA A 1 68 ? 0.462 -11.814 -5.436 1.00 78.50 68 ALA A O 1
ATOM 517 N N . PHE A 1 69 ? -1.061 -10.727 -6.700 1.00 86.06 69 PHE A N 1
ATOM 518 C CA . PHE A 1 69 ? -1.642 -9.888 -5.656 1.00 86.06 69 PHE A CA 1
ATOM 519 C C . PHE A 1 69 ? -3.157 -10.052 -5.566 1.00 86.06 69 PHE A C 1
ATOM 521 O O . PHE A 1 69 ? -3.828 -10.291 -6.568 1.00 86.06 69 PHE A O 1
ATOM 528 N N . LYS A 1 70 ? -3.706 -9.868 -4.364 1.00 89.19 70 LYS A N 1
ATOM 529 C CA . LYS A 1 70 ? -5.136 -9.637 -4.152 1.00 89.19 70 LYS A CA 1
ATOM 530 C C . LYS A 1 70 ? -5.339 -8.300 -3.449 1.00 89.19 70 LYS A C 1
ATOM 532 O O . LYS A 1 70 ? -4.549 -7.988 -2.552 1.00 89.19 70 LYS A O 1
ATOM 537 N N . PRO A 1 71 ? -6.349 -7.513 -3.856 1.00 90.38 71 PRO A N 1
ATOM 538 C CA . PRO A 1 71 ? -6.764 -6.360 -3.073 1.00 90.38 71 PRO A CA 1
ATOM 539 C C . PRO A 1 71 ? -7.246 -6.847 -1.707 1.00 90.38 71 PRO A C 1
ATOM 541 O O . PRO A 1 71 ? -7.867 -7.904 -1.630 1.00 90.38 71 PRO A O 1
ATOM 544 N N . VAL A 1 72 ? -6.921 -6.101 -0.656 1.00 92.06 72 VAL A N 1
ATOM 545 C CA . VAL A 1 72 ? -7.353 -6.403 0.726 1.00 92.06 72 VAL A CA 1
ATOM 546 C C . VAL A 1 72 ? -7.892 -5.178 1.463 1.00 92.06 72 VAL A C 1
ATOM 548 O O . VAL A 1 72 ? -8.200 -5.231 2.653 1.00 92.06 72 VAL A O 1
ATOM 551 N N . GLY A 1 73 ? -7.943 -4.046 0.766 1.00 93.00 73 GLY A N 1
ATOM 552 C CA . GLY A 1 73 ? -8.488 -2.812 1.289 1.00 93.00 73 GLY A CA 1
ATOM 553 C C . GLY A 1 73 ? -8.381 -1.659 0.302 1.00 93.00 73 GLY A C 1
ATOM 554 O O . GLY A 1 73 ? -7.742 -1.760 -0.750 1.00 93.00 73 GLY A O 1
ATOM 555 N N . PHE A 1 74 ? -9.006 -0.552 0.671 1.00 93.81 74 PHE A N 1
ATOM 556 C CA . PHE A 1 74 ? -9.103 0.667 -0.115 1.00 93.81 74 PHE A CA 1
ATOM 557 C C . PHE A 1 74 ? -8.782 1.889 0.745 1.00 93.81 74 PHE A C 1
ATOM 559 O O . PHE A 1 74 ? -9.252 2.005 1.875 1.00 93.81 74 PHE A O 1
ATOM 566 N N . ILE A 1 75 ? -8.016 2.821 0.188 1.00 94.31 75 ILE A N 1
ATOM 567 C CA . ILE A 1 75 ? -7.722 4.126 0.775 1.00 94.31 75 ILE A CA 1
ATOM 568 C C . ILE A 1 75 ? -8.456 5.186 -0.055 1.00 94.31 75 ILE A C 1
ATOM 570 O O . ILE A 1 75 ? -8.141 5.350 -1.243 1.00 94.31 75 ILE A O 1
ATOM 574 N N . PRO A 1 76 ? -9.406 5.935 0.537 1.00 89.06 76 PRO A N 1
ATOM 575 C CA . PRO A 1 76 ? -10.117 7.003 -0.158 1.00 89.06 76 PRO A CA 1
ATOM 576 C C . PRO A 1 76 ? -9.164 7.996 -0.831 1.00 89.06 76 PRO A C 1
ATOM 578 O O . PRO A 1 76 ? -8.255 8.519 -0.196 1.00 89.06 76 PRO A O 1
ATOM 581 N N . ASN A 1 77 ? -9.397 8.281 -2.115 1.00 86.56 77 ASN A N 1
ATOM 582 C CA . ASN A 1 77 ? -8.601 9.197 -2.949 1.00 86.56 77 ASN A CA 1
ATOM 583 C C . ASN A 1 77 ? -7.142 8.780 -3.231 1.00 86.56 77 ASN A C 1
ATOM 585 O O . ASN A 1 77 ? -6.454 9.509 -3.943 1.00 86.56 77 ASN A O 1
ATOM 589 N N . THR A 1 78 ? -6.674 7.628 -2.740 1.00 89.88 78 THR A N 1
ATOM 590 C CA . THR A 1 78 ? -5.315 7.124 -3.017 1.00 89.88 78 THR A CA 1
ATOM 591 C C . THR A 1 78 ? -5.342 5.890 -3.911 1.00 89.88 78 THR A C 1
ATOM 593 O O . THR A 1 78 ? -4.754 5.911 -4.990 1.00 89.88 78 THR A O 1
ATOM 596 N N . GLY A 1 79 ? -6.037 4.823 -3.510 1.00 88.31 79 GLY A N 1
ATOM 597 C CA . GLY A 1 79 ? -6.024 3.576 -4.273 1.00 88.31 79 GLY A CA 1
ATOM 598 C C . GLY A 1 79 ? -6.391 2.339 -3.464 1.00 88.31 79 GLY A C 1
ATOM 599 O O . GLY A 1 79 ? -6.970 2.422 -2.385 1.00 88.31 79 GLY A O 1
ATOM 600 N N . MET A 1 80 ? -6.070 1.173 -4.019 1.00 91.19 80 MET A N 1
ATOM 601 C C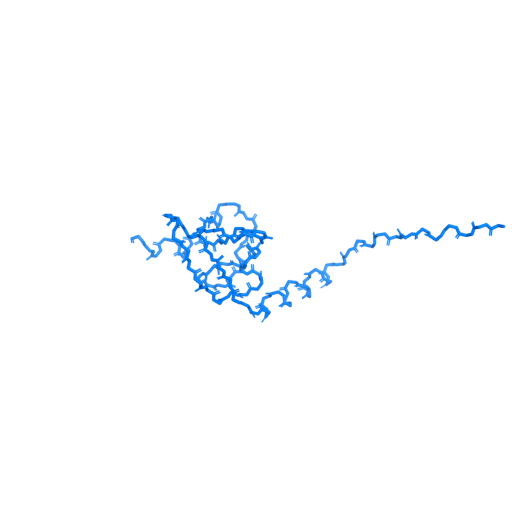A . MET A 1 80 ? -6.248 -0.121 -3.360 1.00 91.19 80 MET A CA 1
ATOM 602 C C . MET A 1 80 ? -4.929 -0.552 -2.717 1.00 91.19 80 MET A C 1
ATOM 604 O O . MET A 1 80 ? -3.868 -0.390 -3.318 1.00 91.19 80 MET A O 1
ATOM 608 N N . VAL A 1 81 ? -5.003 -1.167 -1.539 1.00 91.75 81 VAL A N 1
ATOM 609 C CA . VAL A 1 81 ? -3.862 -1.861 -0.928 1.00 91.75 81 VAL A CA 1
ATOM 610 C C . VAL A 1 81 ? -3.944 -3.353 -1.224 1.00 91.75 81 VAL A C 1
ATOM 612 O O . VAL A 1 81 ? -5.031 -3.934 -1.312 1.00 91.75 81 VAL A O 1
ATOM 615 N N . PHE A 1 82 ? -2.787 -3.994 -1.373 1.00 92.06 82 PHE A N 1
ATOM 616 C CA . PHE A 1 82 ? -2.712 -5.369 -1.856 1.00 92.06 82 PHE A CA 1
ATOM 617 C C . PHE A 1 82 ? -1.859 -6.260 -0.956 1.00 92.06 82 PHE A C 1
ATOM 619 O O . PHE A 1 82 ? -0.870 -5.829 -0.366 1.00 92.06 82 PHE A O 1
ATOM 626 N N . ARG A 1 83 ? -2.188 -7.553 -0.911 1.00 91.50 83 ARG A N 1
ATOM 627 C CA . ARG A 1 83 ? -1.320 -8.607 -0.363 1.00 91.50 83 ARG A CA 1
ATOM 628 C C . ARG A 1 83 ? -0.922 -9.572 -1.463 1.00 91.50 83 ARG A C 1
ATOM 630 O O . ARG A 1 83 ? -1.729 -9.903 -2.329 1.00 91.50 83 ARG A O 1
ATOM 637 N N . CYS A 1 84 ? 0.322 -10.037 -1.434 1.00 90.31 84 CYS A N 1
ATOM 638 C CA . CYS A 1 84 ? 0.766 -11.056 -2.372 1.00 90.31 84 CYS A CA 1
ATOM 639 C C . CYS A 1 84 ? 0.224 -12.437 -1.985 1.00 90.31 84 CYS A C 1
ATOM 641 O O . CYS A 1 84 ? 0.014 -12.724 -0.805 1.00 90.31 84 CYS A O 1
ATOM 643 N N . VAL A 1 85 ? 0.042 -13.319 -2.969 1.00 87.44 85 VAL A N 1
ATOM 644 C CA . VAL A 1 85 ? -0.517 -14.666 -2.751 1.00 87.44 85 VAL A CA 1
ATOM 645 C C . VAL A 1 85 ? 0.268 -15.502 -1.742 1.00 87.44 85 VAL A C 1
ATOM 647 O O . VAL A 1 85 ? -0.336 -16.238 -0.970 1.00 87.44 85 VAL A O 1
ATOM 650 N N . GLY A 1 86 ? 1.592 -15.333 -1.672 1.00 86.12 86 GLY A N 1
ATOM 651 C CA . GLY A 1 86 ? 2.418 -16.011 -0.669 1.00 86.12 86 GLY A CA 1
ATOM 652 C C . GLY A 1 86 ? 2.094 -15.569 0.760 1.00 86.12 86 GLY A C 1
ATOM 653 O O . GLY A 1 86 ? 2.065 -16.392 1.665 1.00 86.12 86 GLY A O 1
ATOM 654 N N . CYS A 1 87 ? 1.783 -14.287 0.965 1.00 89.00 87 CYS A N 1
ATOM 655 C CA . CYS A 1 87 ? 1.352 -13.783 2.268 1.00 89.00 87 CYS A CA 1
ATOM 656 C C . CYS A 1 87 ? -0.115 -14.098 2.572 1.00 89.00 87 CYS A C 1
ATOM 658 O O . CYS A 1 87 ? -0.491 -14.061 3.738 1.00 89.00 87 CYS A O 1
ATOM 660 N N . LEU A 1 88 ? -0.943 -14.371 1.560 1.00 84.50 88 LEU A N 1
ATOM 661 C CA . LEU A 1 88 ? -2.334 -14.795 1.749 1.00 84.50 88 LEU A CA 1
ATOM 662 C C . LEU A 1 88 ? -2.427 -16.275 2.134 1.00 84.50 88 LEU A C 1
ATOM 664 O O . LEU A 1 88 ? -3.199 -16.613 3.020 1.00 84.50 88 LEU A O 1
ATOM 668 N N . ALA A 1 89 ? -1.604 -17.136 1.528 1.00 70.31 89 ALA A N 1
ATOM 669 C CA . ALA A 1 89 ? -1.614 -18.581 1.771 1.00 70.31 89 ALA A CA 1
ATOM 670 C C . ALA A 1 89 ? -1.204 -18.983 3.200 1.00 70.31 89 ALA A C 1
ATOM 672 O O . ALA A 1 89 ? -1.559 -20.061 3.652 1.00 70.31 89 ALA A O 1
ATOM 673 N N . VAL A 1 90 ? -0.467 -18.126 3.91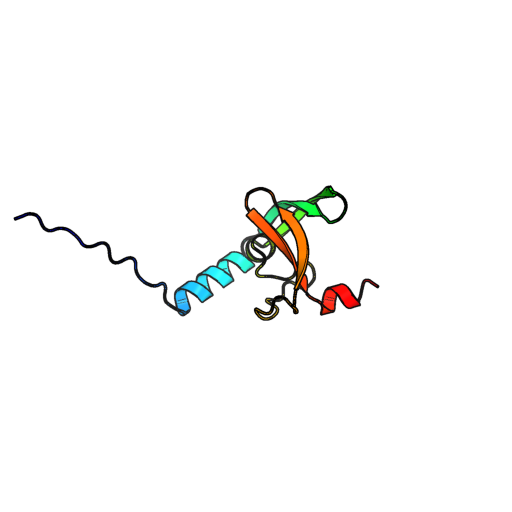2 1.00 58.59 90 VAL A N 1
ATOM 674 C CA . VAL A 1 90 ? -0.038 -18.363 5.305 1.00 58.59 90 VAL A CA 1
ATOM 675 C C . VAL A 1 90 ? -1.131 -17.991 6.321 1.00 58.59 90 VAL A C 1
ATOM 677 O O . VAL A 1 90 ? -1.012 -18.313 7.496 1.00 58.59 90 VAL A O 1
ATOM 680 N N . ALA A 1 91 ? -2.195 -17.306 5.891 1.00 52.56 91 ALA A N 1
ATOM 681 C CA . ALA A 1 91 ? -3.271 -16.838 6.765 1.00 52.56 91 ALA A CA 1
ATOM 682 C C . ALA A 1 91 ? -4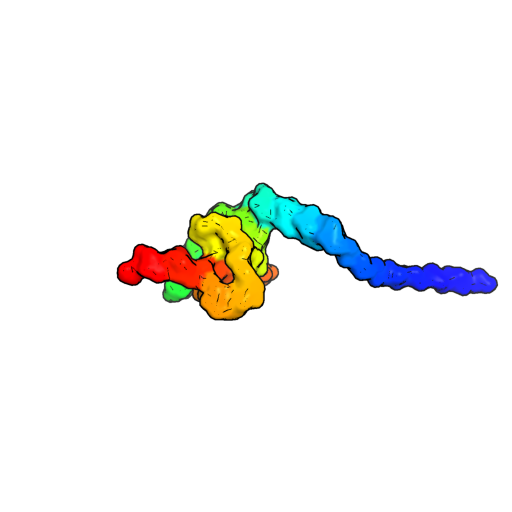.527 -17.737 6.750 1.00 52.56 91 ALA A C 1
ATOM 684 O O . ALA A 1 91 ? -5.562 -17.303 7.253 1.00 52.56 91 ALA A O 1
ATOM 685 N N . ALA A 1 92 ? -4.447 -18.932 6.152 1.00 44.12 92 ALA A N 1
ATOM 686 C CA . ALA A 1 92 ? -5.536 -19.907 6.055 1.00 44.12 92 ALA A CA 1
ATOM 687 C C . ALA A 1 92 ? -5.269 -21.138 6.928 1.00 44.12 92 ALA A C 1
ATOM 689 O O . ALA A 1 92 ? -4.095 -21.572 6.975 1.00 44.12 92 ALA A O 1
#